Protein AF-A0A535E1B3-F1 (afdb_monomer_lite)

Sequence (112 aa):
MPWALGEPGDAIAYLFAGELVADGQRRNGTSNKILWVVRDGAARPHVEGHPLGRSQPVVSFDGGPSIVDVPAAGCWTFQVSWGSHPTSRSVINLEVLPAGSLPSPPGVAAAG

Foldseek 3Di:
DDKWAWVVRFKIKDWPVLAAAAQQAAPVPGGTKIAIAGNVGDQWWKKFKDAPPDPHGPDIGTHGTDGDHHHDFAKMKMWTWDDDPPIDITITIHGYHYHHDDNDDPPDDPDD

pLDDT: mean 89.62, std 13.1, range [34.88, 98.44]

Secondary structure (DSSP, 8-state):
--EEE-BSTTEEEEETTSSEEGGG--TTSPPP-EEEEETT--SS-EEEEEETT-SS-SEEEE-SEE----SS-EEEEEEEEESSSSPEEEEEEEEEEPTTPPPPPTT-----

Structure (mmCIF, N/CA/C/O backbone):
data_AF-A0A535E1B3-F1
#
_entry.id   AF-A0A535E1B3-F1
#
loop_
_atom_site.group_PDB
_atom_site.id
_atom_site.type_symbol
_atom_site.label_atom_id
_atom_site.label_alt_id
_atom_site.label_comp_id
_atom_site.label_asym_id
_atom_site.label_entity_id
_atom_site.label_seq_id
_atom_site.pdbx_PDB_ins_code
_atom_site.Cartn_x
_atom_site.Cartn_y
_atom_site.Cartn_z
_atom_site.occupancy
_atom_site.B_iso_or_equiv
_atom_site.auth_seq_id
_atom_site.auth_comp_id
_atom_site.auth_asym_id
_atom_site.auth_atom_id
_atom_site.pdbx_PDB_model_num
ATOM 1 N N . MET A 1 1 ? 11.984 -5.856 10.458 1.00 73.88 1 MET A N 1
ATOM 2 C CA . MET A 1 1 ? 10.965 -5.027 9.787 1.00 73.88 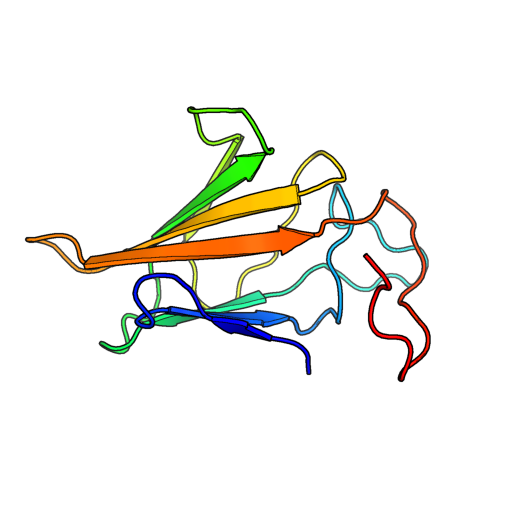1 MET A CA 1
ATOM 3 C C . MET A 1 1 ? 10.261 -5.908 8.766 1.00 73.88 1 MET A C 1
ATOM 5 O O . MET A 1 1 ? 10.964 -6.438 7.907 1.00 73.88 1 MET A O 1
ATOM 9 N N . PRO A 1 2 ? 8.947 -6.146 8.906 1.00 92.38 2 PRO A N 1
ATOM 10 C CA . PRO A 1 2 ? 8.179 -6.955 7.963 1.00 92.38 2 PRO A CA 1
ATOM 11 C C . PRO A 1 2 ? 8.179 -6.346 6.560 1.00 92.38 2 PRO A C 1
ATOM 13 O O . PRO A 1 2 ? 8.296 -5.127 6.399 1.00 92.38 2 PRO A O 1
ATOM 16 N N . TRP A 1 3 ? 8.067 -7.197 5.548 1.00 95.50 3 TRP A N 1
ATOM 17 C CA . TRP A 1 3 ? 7.980 -6.789 4.153 1.00 95.50 3 TRP A CA 1
ATOM 18 C C . TRP A 1 3 ? 7.112 -7.760 3.361 1.00 95.50 3 TRP A C 1
ATOM 20 O O . TRP A 1 3 ? 6.956 -8.915 3.754 1.00 95.50 3 TRP A O 1
ATOM 30 N N . ALA A 1 4 ? 6.576 -7.285 2.243 1.00 97.25 4 ALA A N 1
ATOM 31 C CA . ALA A 1 4 ? 5.840 -8.094 1.283 1.00 97.25 4 ALA A CA 1
ATOM 32 C C . ALA A 1 4 ? 6.417 -7.880 -0.119 1.00 97.25 4 ALA A C 1
ATOM 34 O O . ALA A 1 4 ? 6.638 -6.740 -0.537 1.00 97.25 4 ALA A O 1
ATOM 35 N N . LEU A 1 5 ? 6.688 -8.979 -0.821 1.00 97.88 5 LEU A N 1
ATOM 36 C CA . LEU A 1 5 ? 7.092 -8.976 -2.225 1.00 97.88 5 LEU A CA 1
ATOM 37 C C . LEU A 1 5 ? 5.838 -9.035 -3.092 1.00 97.88 5 LEU A C 1
ATOM 39 O O . LEU A 1 5 ? 4.892 -9.749 -2.762 1.00 97.88 5 LEU A O 1
ATOM 43 N N . GLY A 1 6 ? 5.832 -8.269 -4.174 1.00 97.75 6 GLY A N 1
ATOM 44 C CA . GLY A 1 6 ? 4.727 -8.277 -5.114 1.00 97.75 6 GLY A CA 1
ATOM 45 C C . GLY A 1 6 ? 4.847 -9.345 -6.193 1.00 97.75 6 GLY A C 1
ATOM 46 O O . GLY A 1 6 ? 5.873 -10.005 -6.340 1.00 97.75 6 GLY A O 1
ATOM 47 N N . GLU A 1 7 ? 3.788 -9.482 -6.980 1.00 97.50 7 GLU A N 1
ATOM 48 C CA . GLU A 1 7 ? 3.711 -10.375 -8.132 1.00 97.50 7 GLU A CA 1
ATOM 49 C C . GLU A 1 7 ? 3.405 -9.572 -9.411 1.00 97.50 7 GLU A C 1
ATOM 51 O O . GLU A 1 7 ? 2.387 -8.874 -9.462 1.00 97.50 7 GLU A O 1
ATOM 56 N N . PRO A 1 8 ? 4.271 -9.625 -10.445 1.00 96.19 8 PRO A N 1
ATOM 57 C CA . PRO A 1 8 ? 5.615 -10.220 -10.438 1.00 96.19 8 PRO A CA 1
ATOM 58 C C . PRO A 1 8 ? 6.539 -9.566 -9.393 1.00 96.19 8 PRO A C 1
ATOM 60 O O . PRO A 1 8 ? 6.253 -8.463 -8.928 1.00 96.19 8 PRO A O 1
ATOM 63 N N . GLY A 1 9 ? 7.640 -10.245 -9.039 1.00 96.12 9 GLY A N 1
ATOM 64 C CA . GLY A 1 9 ? 8.604 -9.909 -7.968 1.00 96.12 9 GLY A CA 1
ATOM 65 C C . GLY A 1 9 ? 9.431 -8.633 -8.159 1.00 96.12 9 GLY A C 1
ATOM 66 O O . GLY A 1 9 ? 10.623 -8.613 -7.851 1.00 96.12 9 GLY A O 1
ATOM 67 N N . ASP A 1 10 ? 8.819 -7.590 -8.703 1.00 96.56 10 ASP A N 1
ATOM 68 C CA . ASP A 1 10 ? 9.437 -6.348 -9.157 1.00 96.56 10 ASP A CA 1
ATOM 69 C C . ASP A 1 10 ? 9.148 -5.162 -8.232 1.00 96.56 10 ASP A C 1
ATOM 71 O O . ASP A 1 10 ? 9.721 -4.090 -8.421 1.00 96.56 10 ASP A O 1
ATOM 75 N N . ALA A 1 11 ? 8.298 -5.344 -7.218 1.00 97.81 11 ALA A N 1
ATOM 76 C CA . ALA A 1 11 ? 8.070 -4.365 -6.165 1.00 97.81 11 ALA A CA 1
ATOM 77 C C . ALA A 1 11 ? 8.103 -5.012 -4.775 1.00 97.81 11 ALA A C 1
ATOM 79 O O . ALA A 1 11 ? 7.689 -6.157 -4.600 1.00 97.81 11 ALA A O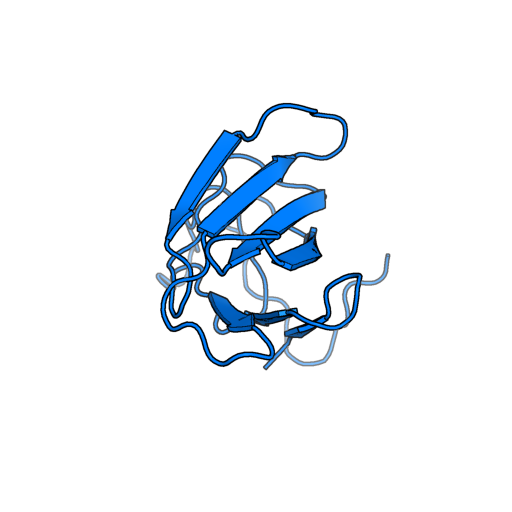 1
ATOM 80 N N . ILE A 1 12 ? 8.576 -4.264 -3.779 1.00 98.00 12 ILE A N 1
ATOM 81 C CA . ILE A 1 12 ? 8.583 -4.648 -2.364 1.00 98.00 12 ILE A CA 1
ATOM 82 C C . ILE A 1 12 ? 7.956 -3.519 -1.544 1.00 98.00 12 ILE A C 1
ATOM 84 O O . ILE A 1 12 ? 8.261 -2.343 -1.751 1.00 98.00 12 ILE A O 1
ATOM 88 N N . ALA A 1 13 ? 7.115 -3.885 -0.580 1.00 98.12 13 ALA A N 1
ATOM 89 C CA . ALA A 1 13 ? 6.602 -2.998 0.456 1.00 98.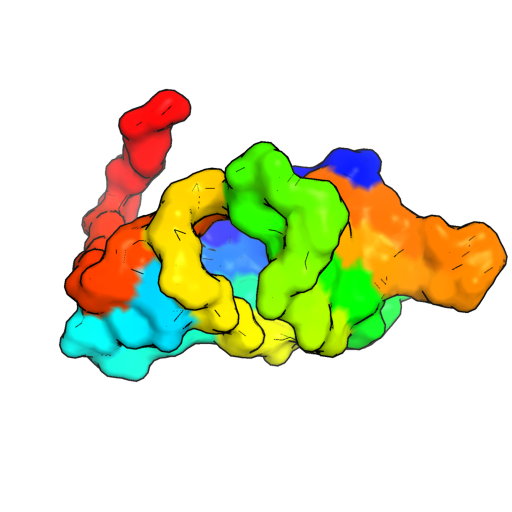12 13 ALA A CA 1
ATOM 90 C C . ALA A 1 13 ? 7.295 -3.309 1.787 1.00 98.12 13 ALA A C 1
ATOM 92 O O . ALA A 1 13 ? 7.131 -4.401 2.326 1.00 98.12 13 ALA A O 1
ATOM 93 N N . TYR A 1 14 ? 8.043 -2.355 2.342 1.00 97.44 14 TYR A N 1
ATOM 94 C CA . TYR A 1 14 ? 8.617 -2.452 3.689 1.00 97.44 14 TYR A CA 1
ATOM 95 C C . TYR A 1 14 ? 7.708 -1.767 4.707 1.00 97.44 14 TYR A C 1
ATOM 97 O O . TYR A 1 14 ? 7.445 -0.570 4.589 1.00 97.44 14 TYR A O 1
ATOM 105 N N . LEU A 1 15 ? 7.252 -2.502 5.722 1.00 95.19 15 LEU A N 1
ATOM 106 C CA . LEU A 1 15 ? 6.309 -2.011 6.726 1.00 95.19 15 LEU A CA 1
ATOM 107 C C . LEU A 1 15 ? 7.070 -1.513 7.958 1.00 95.19 15 LEU A C 1
ATOM 109 O O . LEU A 1 15 ? 7.477 -2.299 8.816 1.00 95.19 15 LEU A O 1
ATOM 113 N N . PHE A 1 16 ? 7.216 -0.195 8.095 1.00 90.69 16 PHE A N 1
ATOM 114 C CA . PHE A 1 16 ? 7.837 0.400 9.288 1.00 90.69 16 PHE A CA 1
ATOM 115 C C . PHE A 1 16 ? 6.938 0.313 10.519 1.00 90.69 16 PHE A C 1
ATOM 117 O O . PHE A 1 16 ? 7.436 0.260 11.638 1.00 90.69 16 PHE A O 1
ATOM 124 N N . ALA A 1 17 ? 5.621 0.267 10.312 1.00 86.75 17 ALA A N 1
ATOM 125 C CA . ALA A 1 17 ? 4.646 0.114 11.387 1.00 86.75 17 ALA A CA 1
ATOM 126 C C . ALA A 1 17 ? 4.535 -1.334 11.913 1.00 86.75 17 ALA A C 1
ATOM 128 O O . ALA A 1 17 ? 3.786 -1.580 12.856 1.00 86.75 17 ALA A O 1
ATOM 129 N N . GLY A 1 18 ? 5.247 -2.297 11.309 1.00 88.00 18 GLY A N 1
ATOM 130 C CA . GLY A 1 18 ? 5.119 -3.731 11.590 1.00 88.00 18 GLY A CA 1
ATOM 131 C C . GLY A 1 18 ? 3.859 -4.340 10.973 1.00 88.00 18 GLY A C 1
ATOM 132 O O . GLY A 1 18 ? 3.941 -5.305 10.226 1.00 88.00 18 GLY A O 1
ATOM 133 N N . GLU A 1 19 ? 2.718 -3.710 11.220 1.00 89.75 19 GLU A N 1
ATOM 134 C CA . GLU A 1 19 ? 1.399 -4.064 10.691 1.00 89.75 19 GLU A CA 1
ATOM 135 C C . GLU A 1 19 ? 0.713 -2.794 10.166 1.00 89.75 19 GLU A C 1
ATOM 137 O O . GLU A 1 19 ? 1.196 -1.678 10.387 1.00 89.75 19 GLU A O 1
ATOM 142 N N . LEU A 1 20 ? -0.437 -2.921 9.516 1.00 93.75 20 LEU A N 1
ATOM 143 C CA . LEU A 1 20 ? -1.306 -1.785 9.200 1.00 93.75 20 LEU A CA 1
ATOM 144 C C . LEU A 1 20 ? -2.556 -1.826 10.077 1.00 93.75 20 LEU A C 1
ATOM 146 O O . LEU A 1 20 ? -3.022 -2.903 10.434 1.00 93.75 20 LEU A O 1
ATOM 150 N N . VAL A 1 21 ? -3.115 -0.660 10.399 1.00 94.69 21 VAL A N 1
ATOM 151 C CA . VAL A 1 21 ? -4.458 -0.536 10.994 1.00 94.69 21 VAL A CA 1
ATOM 152 C C . VAL A 1 21 ? -5.351 0.330 10.113 1.00 94.69 21 VAL A C 1
ATOM 154 O O . VAL A 1 21 ? -4.856 1.242 9.447 1.00 94.69 21 VAL A O 1
ATOM 157 N N . ALA A 1 22 ? -6.656 0.075 10.125 1.00 95.62 22 ALA A N 1
ATOM 158 C CA . ALA A 1 22 ? -7.627 0.926 9.448 1.00 95.62 22 ALA A CA 1
ATOM 159 C C . ALA A 1 22 ? -7.544 2.372 9.972 1.00 95.62 22 ALA A C 1
ATOM 161 O O . ALA A 1 22 ? -7.259 2.600 11.152 1.00 95.62 22 ALA A O 1
ATOM 162 N N . ASP A 1 23 ? -7.734 3.333 9.068 1.00 93.44 23 ASP A N 1
ATOM 163 C CA . ASP A 1 23 ? -7.653 4.784 9.293 1.00 93.44 23 ASP A CA 1
ATOM 164 C C . ASP A 1 23 ? -6.306 5.298 9.839 1.00 93.44 23 ASP A C 1
ATOM 166 O O . ASP A 1 23 ? -6.193 6.463 10.217 1.00 93.44 23 ASP A O 1
ATOM 170 N N . GLY A 1 24 ? -5.277 4.446 9.938 1.00 89.19 24 GLY A N 1
ATOM 171 C CA . GLY A 1 24 ? -3.972 4.816 10.498 1.00 89.19 24 GLY A CA 1
ATOM 172 C C . GLY A 1 24 ? -3.975 5.108 12.002 1.00 89.19 24 GLY A C 1
ATOM 173 O O . GLY A 1 24 ? -2.936 5.454 12.569 1.00 89.19 24 GLY A O 1
ATOM 174 N N . GLN A 1 25 ? -5.119 4.962 12.676 1.00 82.19 25 GLN A N 1
ATOM 175 C CA . GLN A 1 25 ? -5.285 5.338 14.076 1.00 82.19 25 GLN A CA 1
ATOM 176 C C . GLN A 1 25 ? -4.778 4.238 15.010 1.00 82.19 25 GLN A C 1
ATOM 178 O O . GLN A 1 25 ? -5.475 3.259 15.287 1.00 82.19 25 GLN A O 1
ATOM 183 N N . ARG A 1 26 ? -3.568 4.406 15.552 1.00 80.62 26 ARG A N 1
ATOM 184 C CA . ARG A 1 26 ? -3.020 3.520 16.592 1.00 80.62 26 ARG A CA 1
ATOM 185 C C . ARG A 1 26 ? -3.093 4.172 17.968 1.00 80.62 26 ARG A C 1
ATOM 187 O O . ARG A 1 26 ? -2.792 5.351 18.133 1.00 80.62 26 ARG A O 1
ATOM 194 N N . ARG A 1 27 ? -3.420 3.375 18.993 1.00 79.12 27 ARG A N 1
ATOM 195 C CA . ARG A 1 27 ? -3.538 3.849 20.390 1.00 79.12 27 ARG A CA 1
ATOM 196 C C . ARG A 1 27 ? -2.227 4.371 20.981 1.00 79.12 27 ARG A C 1
ATOM 198 O O . ARG A 1 27 ? -2.256 5.175 21.902 1.00 79.12 27 ARG A O 1
ATOM 205 N N . ASN A 1 28 ? -1.089 3.909 20.471 1.00 81.38 28 ASN A N 1
ATOM 206 C CA . ASN A 1 28 ? 0.246 4.328 20.904 1.00 81.38 28 ASN A CA 1
ATOM 207 C C . ASN A 1 28 ? 0.758 5.588 20.171 1.00 81.38 28 ASN A C 1
ATOM 209 O O . ASN A 1 28 ? 1.906 5.972 20.379 1.00 81.38 28 ASN A O 1
ATOM 213 N N . GLY A 1 29 ? -0.052 6.203 19.299 1.00 82.25 29 GLY A N 1
ATOM 214 C CA . GLY A 1 29 ? 0.300 7.422 18.568 1.00 82.25 29 GLY A CA 1
ATOM 215 C C . GLY A 1 29 ? 1.217 7.226 17.355 1.00 82.25 29 GLY A C 1
ATOM 216 O O . GLY A 1 29 ? 1.603 8.214 16.736 1.00 82.25 29 GLY A O 1
ATOM 217 N N . THR A 1 30 ? 1.574 5.989 16.985 1.00 85.81 30 THR A N 1
ATOM 218 C CA . THR A 1 30 ? 2.355 5.732 15.763 1.00 85.81 30 THR A CA 1
ATOM 219 C C . THR A 1 30 ? 1.453 5.698 14.528 1.00 85.81 30 THR A C 1
ATOM 221 O O . THR A 1 30 ? 0.305 5.276 14.612 1.00 85.81 30 THR A O 1
ATOM 224 N N . SER A 1 31 ? 1.978 6.073 13.363 1.00 89.31 31 SER A N 1
ATOM 225 C CA . SER A 1 31 ? 1.235 6.028 12.093 1.00 89.31 31 SER A CA 1
ATOM 226 C C . SER A 1 31 ? 1.512 4.746 11.310 1.00 89.31 31 SER A C 1
ATOM 228 O O . SER A 1 31 ? 2.555 4.108 11.489 1.00 89.31 31 SER A O 1
ATOM 230 N N . ASN A 1 32 ? 0.621 4.402 10.380 1.00 94.06 32 ASN A N 1
ATOM 231 C CA . ASN A 1 32 ? 0.977 3.481 9.307 1.00 94.06 32 ASN A CA 1
ATOM 232 C C . ASN A 1 32 ? 2.101 4.092 8.463 1.00 94.06 32 ASN A C 1
ATOM 234 O O . ASN A 1 32 ? 2.117 5.293 8.181 1.00 94.06 32 ASN A O 1
ATOM 238 N N . LYS A 1 33 ? 3.055 3.263 8.040 1.00 94.38 33 LYS A N 1
ATOM 239 C CA . LYS A 1 33 ? 4.132 3.707 7.158 1.00 94.38 33 LYS A CA 1
ATOM 240 C C . LYS A 1 33 ? 4.668 2.542 6.339 1.00 94.38 33 LYS A C 1
ATOM 242 O O . LYS A 1 33 ? 5.081 1.526 6.904 1.00 94.38 33 LYS A O 1
ATOM 247 N N . ILE A 1 34 ? 4.698 2.735 5.023 1.00 97.25 34 ILE A N 1
ATOM 248 C CA . ILE A 1 34 ? 5.263 1.795 4.055 1.00 97.25 34 ILE A CA 1
ATOM 249 C C . ILE A 1 34 ? 6.319 2.512 3.212 1.00 97.25 34 ILE A C 1
ATOM 251 O O . ILE A 1 34 ? 6.121 3.661 2.819 1.00 97.25 34 ILE A O 1
ATOM 255 N N . LEU A 1 35 ? 7.436 1.843 2.929 1.00 97.50 35 LEU A N 1
ATOM 256 C CA . LEU A 1 35 ? 8.303 2.198 1.805 1.00 97.50 35 LEU A CA 1
ATOM 257 C C . LEU A 1 35 ? 8.040 1.245 0.643 1.00 97.50 35 LEU A C 1
ATOM 259 O O . LEU A 1 35 ? 8.284 0.045 0.760 1.00 97.50 35 LEU A O 1
ATOM 263 N N . TRP A 1 36 ? 7.566 1.808 -0.464 1.00 98.19 36 TRP A N 1
ATOM 264 C CA . TRP A 1 36 ? 7.366 1.117 -1.733 1.00 98.19 36 TRP A CA 1
ATOM 265 C C . TRP A 1 36 ? 8.632 1.246 -2.578 1.00 98.19 36 TRP A C 1
ATOM 267 O O . TRP A 1 36 ? 9.037 2.358 -2.919 1.00 98.19 36 TRP A O 1
ATOM 277 N N . VAL A 1 37 ? 9.258 0.120 -2.908 1.00 97.56 37 VAL A N 1
ATOM 278 C CA . VAL A 1 37 ? 10.452 0.054 -3.759 1.00 97.56 37 VAL A CA 1
ATOM 279 C C . VAL A 1 37 ? 10.113 -0.748 -5.001 1.00 97.56 37 VAL A C 1
ATOM 281 O O . VAL A 1 37 ? 9.496 -1.803 -4.893 1.00 97.56 37 VAL A O 1
ATOM 284 N N . VAL A 1 38 ? 10.538 -0.268 -6.166 1.00 97.00 38 VAL A N 1
ATOM 285 C CA . VAL A 1 38 ? 10.389 -0.974 -7.444 1.00 97.00 38 VAL A CA 1
ATOM 286 C C . VAL A 1 38 ? 11.760 -1.256 -8.049 1.00 97.00 38 VAL A C 1
ATOM 288 O O . VAL A 1 38 ? 12.706 -0.504 -7.803 1.00 97.00 38 VAL A O 1
ATOM 291 N N . ARG A 1 39 ? 11.877 -2.332 -8.834 1.00 92.62 39 ARG A N 1
ATOM 292 C CA . ARG A 1 39 ? 13.143 -2.844 -9.388 1.00 92.62 39 ARG A CA 1
ATOM 293 C C . ARG A 1 39 ? 13.974 -1.771 -10.092 1.00 92.62 39 ARG A C 1
ATOM 295 O O . ARG A 1 39 ? 15.182 -1.713 -9.887 1.00 92.62 39 ARG A O 1
ATOM 302 N N . ASP A 1 40 ? 13.322 -0.907 -10.863 1.00 87.94 40 ASP A N 1
ATOM 303 C CA . ASP A 1 40 ? 13.996 0.103 -11.689 1.00 87.94 40 ASP A CA 1
ATOM 304 C C . ASP A 1 40 ? 14.350 1.382 -10.907 1.00 87.94 40 ASP A C 1
ATOM 306 O O . ASP A 1 40 ? 14.824 2.362 -11.478 1.00 87.94 40 ASP A O 1
ATOM 310 N N . GLY A 1 41 ? 14.104 1.403 -9.591 1.00 86.56 41 GLY A N 1
ATOM 311 C CA . GLY A 1 41 ? 14.489 2.506 -8.712 1.00 86.56 41 GLY A CA 1
ATOM 312 C C . GLY A 1 41 ? 13.648 3.776 -8.864 1.00 86.56 41 GLY A C 1
ATOM 313 O O . GLY A 1 41 ? 14.069 4.837 -8.403 1.00 86.56 41 GLY A O 1
ATOM 314 N N . ALA A 1 42 ? 12.466 3.704 -9.488 1.00 89.25 42 ALA A N 1
ATOM 315 C CA . ALA A 1 42 ? 11.565 4.852 -9.571 1.00 89.25 42 ALA A CA 1
ATOM 316 C C . ALA A 1 42 ? 11.199 5.340 -8.157 1.00 89.25 42 ALA A C 1
ATOM 318 O O . ALA A 1 42 ? 10.674 4.585 -7.343 1.00 89.25 42 ALA A O 1
ATOM 319 N N . ALA A 1 43 ? 11.473 6.614 -7.866 1.00 88.62 43 ALA A N 1
ATOM 320 C CA . ALA A 1 43 ? 11.350 7.159 -6.511 1.00 88.62 43 ALA A CA 1
ATOM 321 C C . ALA A 1 43 ? 9.898 7.292 -6.017 1.00 88.62 43 ALA A C 1
ATOM 323 O O . ALA A 1 43 ? 9.661 7.377 -4.813 1.00 88.62 43 ALA A O 1
ATOM 324 N N . ARG A 1 44 ? 8.938 7.361 -6.945 1.00 92.44 44 ARG A N 1
ATOM 325 C CA . ARG A 1 44 ? 7.509 7.587 -6.685 1.00 92.44 44 ARG A CA 1
ATOM 326 C C . ARG A 1 44 ? 6.668 6.709 -7.619 1.00 92.44 44 ARG A C 1
ATOM 328 O O . ARG A 1 44 ? 6.117 7.225 -8.588 1.00 92.44 44 ARG A O 1
ATOM 335 N N . PRO A 1 45 ? 6.637 5.380 -7.417 1.00 96.19 45 PRO A N 1
ATOM 336 C CA . PRO A 1 45 ? 5.705 4.532 -8.153 1.00 96.19 45 PRO A CA 1
ATOM 337 C C . PRO A 1 45 ? 4.270 4.919 -7.780 1.00 96.19 45 PRO A C 1
ATOM 339 O O . PRO A 1 45 ? 4.020 5.292 -6.640 1.00 96.19 45 PRO A O 1
ATOM 342 N N . HIS A 1 46 ? 3.322 4.815 -8.697 1.00 97.38 46 HIS A N 1
ATOM 343 C CA . HIS A 1 46 ? 1.907 5.021 -8.393 1.00 97.38 46 HIS A CA 1
ATOM 344 C C . HIS A 1 46 ? 1.340 3.787 -7.688 1.00 97.38 46 HIS A C 1
ATOM 346 O O . HIS A 1 46 ? 1.613 2.660 -8.114 1.00 97.38 46 HIS A O 1
ATOM 352 N N . VAL A 1 47 ? 0.569 3.986 -6.619 1.00 98.31 47 VAL A N 1
ATOM 353 C CA . VAL A 1 47 ? -0.008 2.905 -5.812 1.00 98.31 47 VAL A CA 1
ATOM 354 C C . VAL A 1 47 ? -1.519 3.066 -5.708 1.00 98.31 47 VAL A C 1
ATOM 356 O O . VAL A 1 47 ? -2.020 4.106 -5.286 1.00 98.31 47 VAL A O 1
ATOM 359 N N .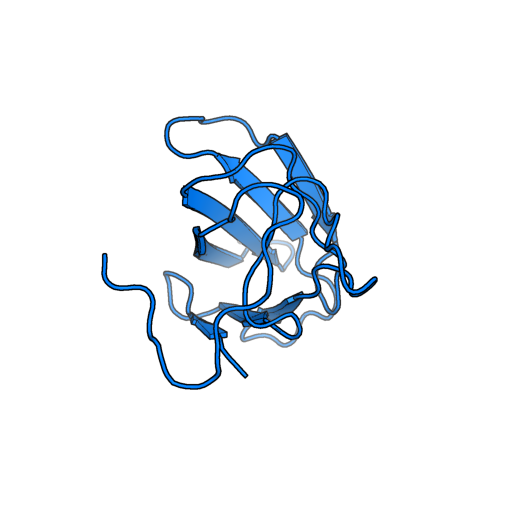 GLU A 1 48 ? -2.238 1.992 -6.018 1.00 98.44 48 GLU A N 1
ATOM 360 C CA . GLU A 1 48 ? -3.691 1.889 -5.876 1.00 98.44 48 GLU A CA 1
ATOM 361 C C . GLU A 1 48 ? -4.054 0.783 -4.887 1.00 98.44 48 GLU A C 1
ATOM 363 O O . GLU A 1 48 ? -3.575 -0.343 -5.006 1.00 98.44 48 GLU A O 1
ATOM 368 N N . GLY A 1 49 ? -4.895 1.095 -3.900 1.00 98.25 49 GLY A N 1
ATOM 369 C CA . GLY A 1 49 ? -5.326 0.157 -2.864 1.00 98.25 49 GLY A CA 1
ATOM 370 C C . GLY A 1 49 ? -6.773 -0.285 -3.051 1.00 98.25 49 GLY A C 1
ATOM 371 O O . GLY A 1 49 ? -7.689 0.543 -3.100 1.00 98.25 49 GLY A O 1
ATOM 372 N N . HIS A 1 50 ? -6.982 -1.598 -3.091 1.00 98.31 50 HIS A N 1
ATOM 373 C CA . HIS A 1 50 ? -8.276 -2.246 -3.279 1.00 98.31 50 HIS A CA 1
ATOM 374 C C . HIS A 1 50 ? -8.586 -3.153 -2.084 1.00 98.31 50 HIS A C 1
ATOM 376 O O . HIS A 1 50 ? -7.786 -4.044 -1.787 1.00 98.31 50 HIS A O 1
ATOM 382 N N . PRO A 1 51 ? -9.736 -2.995 -1.412 1.00 97.56 51 PRO A N 1
ATOM 383 C CA . PRO A 1 51 ? -10.176 -3.997 -0.455 1.00 97.56 51 PRO A CA 1
ATOM 384 C C . PRO A 1 51 ? -10.543 -5.288 -1.196 1.00 97.56 51 PRO A C 1
ATOM 386 O O . PRO A 1 51 ? -10.994 -5.246 -2.347 1.00 97.56 51 PRO A O 1
ATOM 389 N N . LEU A 1 52 ? -10.372 -6.437 -0.538 1.00 92.94 52 LEU A N 1
ATOM 390 C CA . LEU A 1 52 ? -10.679 -7.743 -1.122 1.00 92.94 52 LEU A CA 1
ATOM 391 C C . LEU A 1 52 ? -12.082 -7.769 -1.756 1.00 92.94 52 LEU A C 1
ATOM 393 O O . LEU A 1 52 ? -13.073 -7.364 -1.148 1.00 92.94 52 LEU A O 1
ATOM 397 N N . GLY A 1 53 ? -12.158 -8.258 -2.996 1.00 88.94 53 GLY A N 1
ATOM 398 C CA . GLY A 1 53 ? -13.411 -8.384 -3.745 1.00 88.94 53 GLY A CA 1
ATOM 399 C C . GLY A 1 53 ? -13.886 -7.108 -4.452 1.00 88.94 53 GLY A C 1
ATOM 400 O O . GLY A 1 53 ? -14.937 -7.137 -5.091 1.00 88.94 53 GLY A O 1
ATOM 401 N N . ARG A 1 54 ? -13.139 -5.995 -4.389 1.00 93.94 54 ARG A N 1
ATOM 402 C CA . ARG A 1 54 ? -13.464 -4.761 -5.124 1.00 93.94 54 ARG A CA 1
ATOM 403 C C . ARG A 1 54 ? -12.545 -4.529 -6.318 1.00 93.94 54 ARG A C 1
ATOM 405 O O . ARG A 1 54 ? -11.327 -4.568 -6.203 1.00 93.94 54 ARG A O 1
ATOM 412 N N . SER A 1 55 ? -13.148 -4.219 -7.465 1.00 90.44 55 SER A N 1
ATOM 413 C CA . SER A 1 55 ? -12.425 -3.918 -8.707 1.00 90.44 55 SER A CA 1
ATOM 414 C C . SER A 1 55 ? -11.876 -2.491 -8.759 1.00 90.44 55 SER A C 1
ATOM 416 O O . SER A 1 55 ? -10.800 -2.273 -9.305 1.00 90.44 55 SER A O 1
ATOM 418 N N . GLN A 1 56 ? -12.586 -1.519 -8.183 1.00 95.00 56 GLN A N 1
ATOM 419 C CA . GLN A 1 56 ? -12.156 -0.120 -8.152 1.00 95.00 56 GLN A CA 1
ATOM 420 C C . GLN A 1 56 ? -11.273 0.165 -6.930 1.00 95.00 56 GLN A C 1
ATOM 422 O O . GLN A 1 56 ? -11.547 -0.385 -5.856 1.00 95.00 56 GLN A O 1
ATOM 427 N N . PRO A 1 57 ? -10.237 1.011 -7.073 1.00 96.44 57 PRO A N 1
ATOM 428 C CA . PRO A 1 57 ? -9.419 1.411 -5.941 1.00 96.44 57 PRO A CA 1
ATOM 429 C C . PRO A 1 57 ? -10.214 2.327 -5.013 1.00 96.44 57 PRO A C 1
ATOM 431 O O . PRO A 1 57 ? -11.021 3.145 -5.454 1.00 96.44 57 PRO A O 1
ATOM 434 N N . VAL A 1 58 ? -9.975 2.187 -3.714 1.00 97.62 58 VAL A N 1
ATOM 435 C CA . VAL A 1 58 ? -10.534 3.077 -2.683 1.00 97.62 58 VAL A CA 1
ATOM 436 C C . VAL A 1 58 ? -9.520 4.145 -2.279 1.00 97.62 58 VAL A C 1
ATOM 438 O O . VAL A 1 58 ? -9.904 5.233 -1.860 1.00 97.62 58 VAL A O 1
ATOM 441 N N . VAL A 1 59 ? -8.228 3.857 -2.443 1.00 97.25 59 VAL A N 1
ATOM 442 C CA . VAL A 1 59 ? -7.138 4.815 -2.244 1.00 97.25 59 VAL A CA 1
ATOM 443 C C . VAL A 1 59 ? -6.200 4.794 -3.445 1.00 97.25 59 VAL A C 1
ATOM 445 O O . VAL A 1 59 ? -6.001 3.751 -4.065 1.00 97.25 59 VAL A O 1
ATOM 448 N N . SER A 1 60 ? -5.620 5.947 -3.759 1.00 97.56 60 SER A N 1
ATOM 449 C CA . SER A 1 60 ? -4.676 6.134 -4.859 1.00 97.56 60 SER A CA 1
ATOM 450 C C . SER A 1 60 ? -3.687 7.227 -4.471 1.00 97.56 60 SER A C 1
ATOM 452 O O . SER A 1 60 ? -4.112 8.312 -4.072 1.00 97.56 60 SER A O 1
ATOM 454 N N . PHE A 1 61 ? -2.388 6.953 -4.549 1.00 97.19 61 PHE A N 1
ATOM 455 C CA . PHE A 1 61 ? -1.351 7.873 -4.079 1.00 97.19 61 PHE A CA 1
ATOM 456 C C . PHE A 1 61 ? 0.020 7.584 -4.704 1.00 97.19 61 PHE A C 1
ATOM 458 O O . PHE A 1 61 ? 0.295 6.478 -5.168 1.00 97.19 61 PHE A O 1
ATOM 465 N N . ASP A 1 62 ? 0.913 8.572 -4.633 1.00 96.00 62 ASP A N 1
ATOM 466 C CA . ASP A 1 62 ? 2.327 8.377 -4.946 1.00 96.00 62 ASP A CA 1
ATOM 467 C C . ASP A 1 62 ? 3.017 7.557 -3.842 1.00 96.00 62 ASP A C 1
ATOM 469 O O . ASP A 1 62 ? 2.971 7.878 -2.647 1.00 96.00 62 ASP A O 1
ATOM 473 N N . GLY A 1 63 ? 3.693 6.495 -4.260 1.00 94.50 63 GLY A N 1
ATOM 474 C CA . GLY A 1 63 ? 4.541 5.640 -3.445 1.00 94.50 63 GLY A CA 1
ATOM 475 C C . GLY A 1 63 ? 5.876 6.288 -3.060 1.00 94.50 63 GLY A C 1
ATOM 476 O O . GLY A 1 63 ? 6.023 7.508 -2.983 1.00 94.50 63 GLY A O 1
ATOM 477 N N . GLY A 1 64 ? 6.876 5.444 -2.791 1.00 93.19 64 GLY A N 1
ATOM 478 C CA . GLY A 1 64 ? 8.068 5.825 -2.032 1.00 93.19 64 GLY A CA 1
ATOM 479 C C . GLY A 1 64 ? 7.799 5.663 -0.529 1.00 93.19 64 GLY A C 1
ATOM 480 O O . GLY A 1 64 ? 7.104 4.723 -0.143 1.00 93.19 64 GLY A O 1
ATOM 481 N N . PRO A 1 65 ? 8.347 6.507 0.363 1.00 94.81 65 PRO A N 1
ATOM 482 C CA . PRO A 1 65 ? 7.995 6.468 1.779 1.00 94.81 65 PRO A CA 1
ATOM 483 C C . PRO A 1 65 ? 6.624 7.125 2.021 1.00 94.81 65 PRO A C 1
ATOM 485 O O . PRO A 1 65 ? 6.540 8.337 2.225 1.00 94.81 65 PRO A O 1
ATOM 488 N N . SER A 1 66 ? 5.562 6.333 2.148 1.00 95.69 66 SER A N 1
ATOM 489 C CA . SER A 1 66 ? 4.173 6.819 2.223 1.00 95.69 66 SER A CA 1
ATOM 490 C C . SER A 1 66 ? 3.504 6.468 3.557 1.00 95.69 66 SER A C 1
ATOM 492 O O . SER A 1 66 ? 3.760 5.412 4.138 1.00 95.69 66 SER A O 1
ATOM 494 N N . ILE A 1 67 ? 2.679 7.385 4.076 1.00 95.19 67 ILE A N 1
ATOM 495 C CA . ILE A 1 67 ? 1.661 7.050 5.087 1.00 95.19 67 ILE A CA 1
ATOM 496 C C . ILE A 1 67 ? 0.499 6.421 4.321 1.00 95.19 67 ILE A C 1
ATOM 498 O O . ILE A 1 67 ? 0.118 6.939 3.273 1.00 95.19 67 ILE A O 1
ATOM 502 N N . VAL A 1 68 ? 0.005 5.279 4.793 1.00 95.56 68 VAL A N 1
ATOM 503 C CA . VAL A 1 68 ? -0.998 4.482 4.079 1.00 95.56 68 VAL A CA 1
ATOM 504 C C . VAL A 1 68 ? -2.153 4.210 5.024 1.00 95.56 68 VAL A C 1
ATOM 506 O O . VAL A 1 68 ? -2.086 3.297 5.847 1.00 95.56 68 VAL A O 1
ATOM 509 N N . ASP A 1 69 ? -3.205 5.006 4.884 1.00 94.50 69 ASP A N 1
ATOM 510 C CA . ASP A 1 69 ? -4.392 4.938 5.727 1.00 94.50 69 ASP A CA 1
ATOM 511 C C . ASP A 1 69 ? -5.570 4.518 4.853 1.00 94.50 69 ASP A C 1
ATOM 513 O O . ASP A 1 69 ? -6.089 5.291 4.049 1.00 94.50 69 ASP A O 1
ATOM 517 N N . VAL A 1 70 ? -5.943 3.244 4.964 1.00 96.75 70 VAL A N 1
ATOM 518 C CA . VAL A 1 70 ? -7.101 2.687 4.262 1.00 96.75 70 VAL A CA 1
ATOM 519 C C . VAL A 1 70 ? -8.293 2.595 5.218 1.00 96.75 70 VAL A C 1
ATOM 521 O O . VAL A 1 70 ? -8.093 2.337 6.406 1.00 96.75 70 VAL A O 1
ATOM 524 N N . PRO A 1 71 ? -9.533 2.775 4.735 1.00 96.19 71 PRO A N 1
ATOM 525 C CA . PRO A 1 71 ? -10.686 3.020 5.608 1.00 96.19 71 PRO A CA 1
ATOM 526 C C . PRO A 1 71 ? -11.269 1.772 6.283 1.00 96.19 71 PRO A C 1
ATOM 528 O O . PRO A 1 71 ? -12.236 1.867 7.033 1.00 96.19 71 PRO A O 1
ATOM 531 N N . ALA A 1 72 ? -10.767 0.576 5.971 1.00 95.81 72 ALA A N 1
ATOM 532 C CA . ALA A 1 72 ? -11.344 -0.662 6.479 1.00 95.81 72 ALA A CA 1
ATOM 533 C C . ALA A 1 72 ? -10.277 -1.710 6.784 1.00 95.81 72 ALA A C 1
ATOM 535 O O . ALA A 1 72 ? -9.264 -1.811 6.092 1.00 95.81 72 ALA A O 1
ATOM 536 N N . ALA A 1 73 ? -10.553 -2.515 7.806 1.00 96.44 73 ALA A N 1
ATOM 537 C CA . ALA A 1 73 ? -9.778 -3.706 8.115 1.00 96.44 73 ALA A CA 1
ATOM 538 C C . ALA A 1 73 ? -10.033 -4.826 7.092 1.00 96.44 73 ALA A C 1
ATOM 540 O O . ALA A 1 73 ? -11.032 -4.810 6.368 1.00 96.44 73 ALA A O 1
ATOM 541 N N . GLY A 1 74 ? -9.148 -5.818 7.077 1.00 96.38 74 GLY A N 1
ATOM 542 C CA . GLY A 1 74 ? -9.204 -6.998 6.220 1.00 96.38 74 GLY A CA 1
ATOM 543 C C . GLY A 1 74 ? -8.044 -7.070 5.231 1.00 96.38 74 GLY A C 1
ATOM 544 O O . GLY A 1 74 ? -7.042 -6.366 5.361 1.00 96.38 74 GLY A O 1
ATOM 545 N N . CYS A 1 75 ? -8.182 -7.941 4.234 1.00 97.69 75 CYS A N 1
ATOM 546 C CA . CYS A 1 75 ? -7.182 -8.115 3.186 1.00 97.69 75 CYS A CA 1
ATOM 547 C C . CYS A 1 75 ? -7.292 -7.007 2.134 1.00 97.69 75 CYS A C 1
ATOM 549 O O . CYS A 1 75 ? -8.382 -6.713 1.631 1.00 97.69 75 CYS A O 1
ATOM 551 N N . TRP A 1 76 ? -6.147 -6.446 1.764 1.00 98.25 76 TRP A N 1
ATOM 552 C CA . TRP A 1 76 ? -6.023 -5.418 0.742 1.00 98.25 76 TRP A CA 1
ATOM 553 C C . TRP A 1 76 ? -5.033 -5.837 -0.337 1.00 98.25 76 TRP A C 1
ATOM 555 O O . TRP A 1 76 ? -3.964 -6.375 -0.051 1.00 98.25 76 TRP A O 1
ATOM 565 N N . THR A 1 77 ? -5.383 -5.527 -1.579 1.00 98.06 77 THR A N 1
ATOM 566 C CA . THR A 1 77 ? -4.519 -5.658 -2.747 1.00 98.06 77 THR A CA 1
ATOM 567 C C . THR A 1 77 ? -4.034 -4.276 -3.158 1.00 98.06 77 THR A C 1
ATOM 569 O O . THR A 1 77 ? -4.834 -3.392 -3.462 1.00 98.06 77 THR A O 1
ATOM 572 N N . PHE A 1 78 ? -2.720 -4.098 -3.199 1.00 98.25 78 PHE A N 1
ATOM 573 C CA . PHE A 1 78 ? -2.054 -2.884 -3.643 1.00 98.25 78 PHE A CA 1
ATOM 574 C C . PHE A 1 78 ? -1.424 -3.111 -5.013 1.00 98.25 78 PHE A C 1
ATOM 576 O O . PHE A 1 78 ? -0.551 -3.962 -5.180 1.00 98.25 78 PHE A O 1
ATOM 583 N N . GLN A 1 79 ? -1.872 -2.352 -6.004 1.00 97.75 79 GLN A N 1
ATOM 584 C CA . GLN A 1 79 ? -1.311 -2.357 -7.348 1.00 97.75 79 GLN A CA 1
ATOM 585 C C . GLN A 1 79 ? -0.255 -1.258 -7.418 1.00 97.75 79 GLN A C 1
ATOM 587 O O . GLN A 1 79 ? -0.573 -0.082 -7.271 1.00 97.75 79 GLN A O 1
ATOM 592 N N . VAL A 1 80 ? 1.001 -1.643 -7.618 1.00 98.06 80 VAL A N 1
ATOM 593 C CA . VAL A 1 80 ? 2.143 -0.731 -7.714 1.00 98.06 80 VAL A CA 1
ATOM 594 C C . VAL A 1 80 ? 2.553 -0.644 -9.172 1.00 98.06 80 VAL A C 1
ATOM 596 O O . VAL A 1 80 ? 2.815 -1.671 -9.793 1.00 98.06 80 VAL A O 1
ATOM 599 N N . SER A 1 81 ? 2.613 0.562 -9.723 1.00 97.12 81 SER A N 1
ATOM 600 C CA . SER A 1 81 ? 2.934 0.793 -11.131 1.00 97.12 81 SER A CA 1
ATOM 601 C C . SER A 1 81 ? 3.977 1.893 -11.305 1.00 97.12 81 SER A C 1
ATOM 603 O O . SER A 1 81 ? 4.058 2.826 -10.508 1.00 97.12 81 SER A O 1
ATOM 605 N N . TRP A 1 82 ? 4.841 1.761 -12.309 1.00 96.06 82 TRP A N 1
ATOM 606 C CA . TRP A 1 82 ? 5.906 2.725 -12.588 1.00 96.06 82 TRP A CA 1
ATOM 607 C C . TRP A 1 82 ? 6.317 2.696 -14.060 1.00 96.06 82 TRP A C 1
ATOM 609 O O . TRP A 1 82 ? 6.001 1.770 -14.807 1.00 96.06 82 TRP A O 1
ATOM 619 N N . GLY A 1 83 ? 7.057 3.728 -14.469 1.00 90.44 83 GLY A N 1
ATOM 620 C CA . GLY A 1 83 ? 7.481 3.901 -15.854 1.00 90.44 83 GLY A CA 1
ATOM 621 C C . GLY A 1 83 ? 6.376 4.468 -16.745 1.00 90.44 83 GLY A C 1
ATOM 622 O O . GLY A 1 83 ? 5.219 4.583 -16.348 1.00 90.44 83 GLY A O 1
ATOM 623 N N . SER A 1 84 ? 6.759 4.879 -17.953 1.00 79.50 84 SER A N 1
ATOM 624 C CA . SER A 1 84 ? 5.839 5.498 -18.904 1.00 79.50 84 SER A CA 1
ATOM 625 C C . SER A 1 84 ? 5.221 4.463 -19.842 1.00 79.50 84 SER A C 1
ATOM 627 O O . SER A 1 84 ? 4.002 4.406 -19.872 1.00 79.50 84 SER A O 1
ATOM 629 N N . HIS A 1 85 ? 5.991 3.628 -20.558 1.00 73.56 85 HIS A N 1
ATOM 630 C CA . HIS A 1 85 ? 5.448 2.622 -21.492 1.00 73.56 85 HIS A CA 1
ATOM 631 C C . HIS A 1 85 ? 6.445 1.476 -21.820 1.00 73.56 85 HIS A C 1
ATOM 633 O O . HIS A 1 85 ? 7.587 1.778 -22.167 1.00 73.56 85 HIS A O 1
ATOM 639 N N . PRO A 1 86 ? 6.011 0.193 -21.820 1.00 75.31 86 PRO A N 1
ATOM 640 C CA . PRO A 1 86 ? 4.818 -0.287 -21.122 1.00 75.31 86 PRO A CA 1
ATOM 641 C C . PRO A 1 86 ? 4.953 0.010 -19.622 1.00 75.31 86 PRO A C 1
ATOM 643 O O . PRO A 1 86 ? 6.051 -0.055 -19.076 1.00 75.31 86 PRO A O 1
ATOM 646 N N . THR A 1 87 ? 3.857 0.391 -18.966 1.00 83.62 87 THR A N 1
ATOM 647 C CA . THR A 1 87 ? 3.868 0.623 -17.518 1.00 83.62 87 THR A CA 1
ATOM 648 C C . THR A 1 87 ? 4.165 -0.698 -16.818 1.00 83.62 87 THR A C 1
ATOM 650 O O . THR A 1 87 ? 3.395 -1.655 -16.928 1.00 83.62 87 THR A O 1
ATOM 653 N N . SER A 1 88 ? 5.289 -0.754 -16.111 1.00 95.31 88 SER A N 1
ATOM 654 C CA . SER A 1 88 ? 5.625 -1.886 -15.258 1.00 95.31 88 SER A CA 1
ATOM 655 C C . SER A 1 88 ? 4.674 -1.910 -14.072 1.00 95.31 88 SER A C 1
ATOM 657 O O . SER A 1 88 ? 4.261 -0.860 -13.570 1.00 95.31 88 SER A O 1
ATOM 659 N N . ARG A 1 89 ? 4.299 -3.108 -13.625 1.00 96.56 89 ARG A N 1
ATOM 660 C CA . ARG A 1 89 ? 3.334 -3.275 -12.544 1.00 96.56 89 ARG A CA 1
ATOM 661 C C . ARG A 1 89 ? 3.628 -4.515 -11.716 1.00 96.56 89 ARG A C 1
ATOM 663 O O . ARG A 1 89 ? 4.016 -5.545 -12.253 1.00 96.56 89 ARG A O 1
ATOM 670 N N . SER A 1 90 ? 3.373 -4.410 -10.419 1.00 97.81 90 SER A N 1
ATOM 671 C CA . SER A 1 90 ? 3.441 -5.497 -9.447 1.00 97.81 90 SER A CA 1
ATOM 672 C C . SER A 1 90 ? 2.276 -5.387 -8.461 1.00 97.81 90 SER A C 1
ATOM 674 O O . SER A 1 90 ? 1.773 -4.292 -8.201 1.00 97.81 90 SER A O 1
ATOM 676 N N . VAL A 1 91 ? 1.802 -6.517 -7.946 1.00 97.81 91 VAL A N 1
ATOM 677 C CA . VAL A 1 91 ? 0.665 -6.596 -7.025 1.00 97.81 91 VAL A CA 1
ATOM 678 C C . VAL A 1 91 ? 1.130 -7.109 -5.671 1.00 97.81 91 VAL A C 1
ATOM 680 O O . VAL A 1 91 ? 1.692 -8.192 -5.589 1.00 97.81 91 VAL A O 1
ATOM 683 N N . ILE A 1 92 ? 0.871 -6.354 -4.607 1.00 98.19 92 ILE A N 1
ATOM 684 C CA . ILE A 1 92 ? 1.247 -6.691 -3.231 1.00 98.19 92 ILE A CA 1
ATOM 685 C C . ILE A 1 92 ? -0.025 -6.854 -2.403 1.00 98.19 92 ILE A C 1
ATOM 687 O O . ILE A 1 92 ? -0.861 -5.956 -2.379 1.00 98.19 92 ILE A O 1
ATOM 691 N N . ASN A 1 93 ? -0.163 -7.968 -1.688 1.00 97.62 93 ASN A N 1
ATOM 692 C CA . ASN A 1 93 ? -1.276 -8.178 -0.762 1.00 97.62 93 ASN A CA 1
ATOM 693 C C . ASN A 1 93 ? -0.815 -7.940 0.680 1.00 97.62 93 ASN A C 1
ATOM 695 O O . ASN A 1 93 ? 0.235 -8.441 1.077 1.00 97.62 93 ASN A O 1
ATOM 699 N N . LEU A 1 94 ? -1.589 -7.177 1.453 1.00 97.12 94 LEU A N 1
ATOM 700 C CA . LEU A 1 94 ? -1.317 -6.870 2.861 1.00 97.12 94 LEU A CA 1
ATOM 701 C C . LEU A 1 94 ? -2.593 -7.023 3.692 1.00 97.12 94 LEU A C 1
ATOM 703 O O . LEU A 1 94 ? -3.692 -6.721 3.225 1.00 97.12 94 LEU A O 1
ATOM 707 N N . GLU A 1 95 ? -2.438 -7.442 4.943 1.00 95.75 95 GLU A N 1
ATOM 708 C CA . GLU A 1 95 ? -3.508 -7.395 5.937 1.00 95.75 95 GLU A CA 1
ATOM 709 C C . GLU A 1 95 ? -3.539 -6.030 6.636 1.00 95.75 95 GLU A C 1
ATOM 711 O O . GLU A 1 95 ? -2.501 -5.430 6.936 1.00 95.75 95 GLU A O 1
ATOM 716 N N . VAL A 1 96 ? -4.751 -5.545 6.907 1.00 95.81 96 VAL A N 1
ATOM 717 C CA . VAL A 1 96 ? -5.013 -4.332 7.677 1.00 95.81 96 VAL A CA 1
ATOM 718 C C . VAL A 1 96 ? -5.874 -4.693 8.879 1.00 95.81 96 VAL A C 1
ATOM 720 O O . VAL A 1 96 ? -6.995 -5.175 8.737 1.00 95.81 96 VAL A O 1
ATOM 723 N N . LEU A 1 97 ? -5.365 -4.433 10.075 1.00 94.69 97 LEU A N 1
ATOM 724 C CA . LEU A 1 97 ? -6.056 -4.713 11.327 1.00 94.69 97 LEU A CA 1
ATOM 725 C C . LEU A 1 97 ? -7.139 -3.657 11.623 1.00 94.69 97 LEU A C 1
ATOM 727 O O . LEU A 1 97 ? -7.107 -2.554 11.069 1.00 94.69 97 LEU A O 1
ATOM 731 N N . PRO A 1 98 ? -8.091 -3.934 12.532 1.00 94.06 98 PRO A N 1
ATOM 732 C CA . PRO A 1 98 ? -9.042 -2.931 13.011 1.00 94.06 98 PRO A CA 1
ATOM 733 C C . PRO A 1 98 ? -8.362 -1.665 13.555 1.00 94.06 98 PRO A C 1
ATOM 735 O O . PRO A 1 98 ? -7.286 -1.732 14.160 1.00 94.06 98 PRO A O 1
ATOM 738 N N . ALA A 1 99 ? -9.011 -0.510 13.387 1.00 92.12 99 ALA A N 1
ATOM 739 C CA . ALA A 1 99 ? -8.555 0.749 13.972 1.00 92.12 99 ALA A CA 1
ATOM 740 C C . ALA A 1 99 ? -8.371 0.619 15.496 1.00 92.12 99 ALA A C 1
ATOM 742 O O . ALA A 1 99 ? -9.143 -0.047 16.192 1.00 92.12 99 ALA A O 1
ATOM 743 N N . GLY A 1 100 ? -7.325 1.246 16.034 1.00 87.00 100 GLY A N 1
ATOM 744 C CA . GLY A 1 100 ? -6.992 1.187 17.455 1.00 87.00 100 GLY A CA 1
ATOM 745 C C . GLY A 1 100 ? -6.369 -0.132 17.926 1.00 87.00 100 GLY A C 1
ATOM 746 O O . GLY A 1 100 ? -6.162 -0.277 19.135 1.00 87.00 100 GLY A O 1
ATOM 747 N N . SER A 1 101 ? -6.049 -1.067 17.024 1.00 86.38 101 SER A N 1
ATOM 748 C CA . SER A 1 101 ? -5.300 -2.279 17.378 1.00 86.38 101 SER A CA 1
ATOM 749 C C . SER A 1 101 ? -3.915 -1.924 17.924 1.00 86.38 101 SER A C 1
ATOM 751 O O . SER A 1 101 ? -3.260 -0.977 17.471 1.00 86.38 101 SER A O 1
ATOM 753 N N . LEU A 1 102 ? -3.471 -2.677 18.929 1.00 75.62 102 LEU A N 1
ATOM 754 C CA . LEU A 1 102 ? -2.102 -2.587 19.427 1.00 75.62 102 LEU A CA 1
ATOM 755 C C . LEU A 1 102 ? -1.173 -3.352 18.475 1.00 75.62 102 LEU A C 1
ATOM 757 O O . LEU A 1 102 ? -1.619 -4.336 17.890 1.00 75.62 102 LEU A O 1
ATOM 761 N N . PRO A 1 103 ? 0.090 -2.920 18.304 1.00 69.50 103 PRO A N 1
ATOM 762 C CA . PRO A 1 103 ? 1.066 -3.700 17.551 1.00 69.50 103 PRO A CA 1
ATOM 763 C C . PRO A 1 103 ? 1.185 -5.109 18.136 1.00 69.50 103 PRO A C 1
ATOM 765 O O . PRO A 1 103 ? 1.255 -5.248 19.364 1.00 69.50 103 PRO A O 1
ATOM 768 N N . SER A 1 104 ? 1.248 -6.130 17.283 1.00 67.94 104 SER A N 1
ATOM 769 C CA . SER A 1 104 ? 1.545 -7.483 17.748 1.00 67.94 104 SER A CA 1
ATOM 770 C C . SER A 1 104 ? 2.879 -7.517 18.507 1.00 67.94 104 SER A C 1
ATOM 772 O O . SER A 1 104 ? 3.841 -6.843 18.112 1.00 67.94 104 SER A O 1
ATOM 774 N N . PRO A 1 105 ? 2.976 -8.294 19.603 1.00 62.16 105 PRO A N 1
ATOM 775 C CA . PRO A 1 105 ? 4.247 -8.530 20.269 1.00 62.16 105 PRO A CA 1
ATOM 776 C C . PRO A 1 105 ? 5.275 -9.080 19.268 1.00 62.16 105 PRO A C 1
ATOM 778 O O . PRO A 1 105 ? 4.924 -9.915 18.428 1.00 62.16 105 PRO A O 1
ATOM 781 N N . PRO A 1 106 ? 6.548 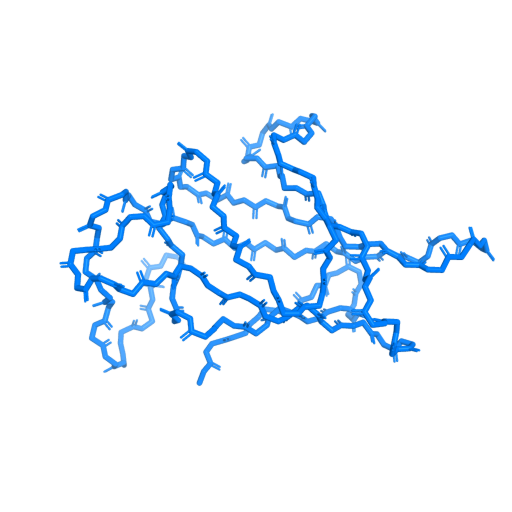-8.657 19.340 1.00 58.47 106 PRO A N 1
ATOM 782 C CA . PRO A 1 106 ? 7.572 -9.180 18.446 1.00 58.47 106 PRO A CA 1
ATOM 783 C C . PRO A 1 106 ? 7.665 -10.709 18.579 1.00 58.47 106 PRO A C 1
ATOM 785 O O . PRO A 1 106 ? 7.912 -11.221 19.668 1.00 58.47 106 PRO A O 1
ATOM 788 N N . GLY A 1 107 ? 7.473 -11.429 17.467 1.00 57.41 107 GLY A N 1
ATOM 789 C CA . GLY A 1 107 ? 7.628 -12.890 17.391 1.00 57.41 107 GLY A CA 1
ATOM 790 C C . GLY A 1 107 ? 6.344 -13.697 17.176 1.00 57.41 107 GLY A C 1
ATOM 791 O O . GLY A 1 107 ? 6.440 -14.901 16.957 1.00 57.41 107 GLY A O 1
ATOM 792 N N . VAL A 1 108 ? 5.164 -13.072 17.173 1.00 53.25 108 VAL A N 1
ATOM 793 C CA . VAL A 1 108 ? 3.921 -13.742 16.762 1.00 53.25 108 VAL A CA 1
ATOM 794 C C . VAL A 1 108 ? 3.666 -13.399 15.298 1.00 53.25 108 VAL A C 1
ATOM 796 O O . VAL A 1 108 ? 3.178 -12.319 14.984 1.00 53.25 108 VAL A O 1
ATOM 799 N N . ALA A 1 109 ? 4.057 -14.289 14.384 1.00 48.47 109 ALA A N 1
ATOM 800 C CA . ALA A 1 109 ? 3.528 -14.238 13.025 1.00 48.47 109 ALA A CA 1
ATOM 801 C C . ALA A 1 109 ? 2.006 -14.410 13.119 1.00 48.47 109 ALA A C 1
ATOM 803 O O . ALA A 1 109 ? 1.549 -15.301 13.840 1.00 48.47 109 ALA A O 1
ATOM 804 N N . ALA A 1 110 ? 1.244 -13.546 12.443 1.00 47.34 110 ALA A N 1
ATOM 805 C CA . ALA A 1 110 ? -0.200 -13.686 12.335 1.00 47.34 110 ALA A CA 1
ATOM 806 C C . ALA A 1 110 ? -0.507 -15.111 11.851 1.00 47.34 110 ALA A C 1
ATOM 808 O O . ALA A 1 110 ? -0.131 -15.498 10.746 1.00 47.34 110 ALA A O 1
ATOM 809 N N . ALA A 1 111 ? -1.082 -15.924 12.735 1.00 36.78 111 ALA A N 1
ATOM 810 C CA . ALA A 1 111 ? -1.544 -17.252 12.385 1.00 36.78 111 ALA A C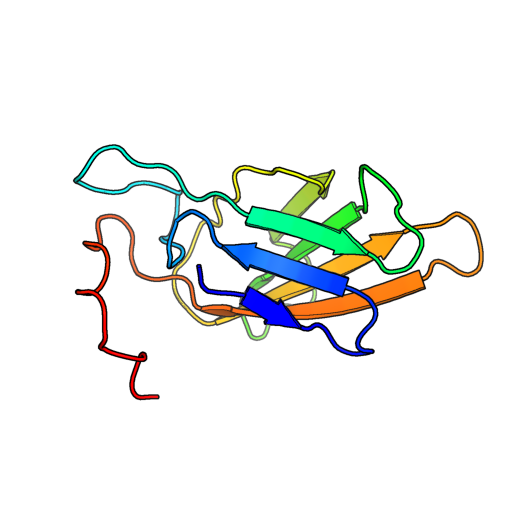A 1
ATOM 811 C C . ALA A 1 111 ? -2.832 -17.077 11.577 1.00 36.78 111 ALA A C 1
ATOM 813 O O . ALA A 1 111 ? -3.868 -16.720 12.140 1.00 36.78 111 ALA A O 1
ATOM 814 N N . GLY A 1 112 ? -2.733 -17.295 10.269 1.00 34.88 112 GLY A N 1
ATOM 815 C CA . GLY A 1 112 ? -3.838 -17.321 9.317 1.00 34.88 112 GLY A CA 1
ATOM 816 C C . GLY A 1 112 ? -3.496 -18.247 8.169 1.00 34.88 112 GLY A C 1
ATOM 817 O O . GLY A 1 112 ? -2.454 -17.994 7.527 1.00 34.88 112 GLY A O 1
#

Radius of gyration: 13.65 Å; chains: 1; bounding box: 28×26×42 Å